Protein AF-T0FPK0-F1 (afdb_monomer_lite)

Foldseek 3Di:
DDPVVVCVVVPVDDPVVVVPPPDDDDPPDPPVVNVVVVVVVVVVVVVVVVVVVVVVVVVVVVLVLVQLQQQADQQQQDRVVARQCPSVSNRGPQDADQQLGDGTCPLQVDLVSSVVSSVVCVVVVSHGNNNVPADPPDDRVVSNVNNDPVND

Radius of gyration: 30.03 Å; chains: 1; bounding box: 67×63×56 Å

Sequence (152 aa):
MNELNYLKDKGYIDGHLISRLGFPSLIQNISLTHVNLVHEILEKRKFNCNLIRSQNSKSLFDAKNKMKTYSRCRICGFNAGYFPWGADGKSPDFTYCSCCGCEFGYQDSSLAGIRNWRKEWERSGYAWKEPDQRPENWDLEQQLASIANEFL

Structure (mmCIF, N/CA/C/O backbone):
data_AF-T0FPK0-F1
#
_entry.id   AF-T0FPK0-F1
#
loop_
_atom_site.group_PDB
_atom_site.id
_atom_site.type_symbol
_atom_site.label_atom_id
_atom_site.label_alt_id
_atom_site.label_comp_id
_atom_site.label_asym_id
_atom_site.label_entity_id
_atom_site.label_seq_id
_atom_site.pdbx_PDB_ins_code
_atom_site.Cartn_x
_atom_site.Cartn_y
_atom_site.Cartn_z
_atom_site.occupancy
_atom_site.B_iso_or_equiv
_atom_site.auth_seq_id
_atom_site.auth_comp_id
_atom_site.auth_asym_id
_atom_site.auth_atom_id
_atom_site.pdbx_PDB_model_num
ATOM 1 N N . MET A 1 1 ? 42.137 -49.378 -21.344 1.00 50.72 1 MET A N 1
ATOM 2 C CA . MET A 1 1 ? 40.732 -48.982 -21.582 1.00 50.72 1 MET A CA 1
ATOM 3 C C . MET A 1 1 ? 40.767 -47.861 -22.612 1.00 50.72 1 MET A C 1
ATOM 5 O O . MET A 1 1 ? 41.543 -46.939 -22.416 1.00 50.72 1 MET A O 1
ATOM 9 N N . ASN A 1 2 ? 40.080 -48.009 -23.749 1.00 60.19 2 ASN A N 1
ATOM 10 C CA . ASN A 1 2 ? 40.207 -47.080 -24.879 1.00 60.19 2 ASN A CA 1
ATOM 11 C C . ASN A 1 2 ? 39.623 -45.704 -24.503 1.00 60.19 2 ASN A C 1
ATOM 13 O O . ASN A 1 2 ? 38.542 -45.643 -23.923 1.00 60.19 2 ASN A O 1
ATOM 17 N N . GLU A 1 3 ? 40.329 -44.621 -24.810 1.00 54.28 3 GLU A N 1
ATOM 18 C CA . GLU A 1 3 ? 40.019 -43.246 -24.382 1.00 54.28 3 GLU A CA 1
ATOM 19 C C . GLU A 1 3 ? 38.632 -42.783 -24.868 1.00 54.28 3 GLU A C 1
ATOM 21 O O . GLU A 1 3 ? 37.891 -42.109 -24.154 1.00 54.28 3 GLU A O 1
ATOM 26 N N . LEU A 1 4 ? 38.205 -43.285 -26.031 1.00 55.56 4 LEU A N 1
ATOM 27 C CA . LEU A 1 4 ? 36.855 -43.096 -26.569 1.00 55.56 4 LEU A CA 1
ATOM 28 C C . LEU A 1 4 ? 35.758 -43.736 -25.704 1.00 55.56 4 LEU A C 1
ATOM 30 O O . LEU A 1 4 ? 34.667 -43.180 -25.593 1.00 55.56 4 LEU A O 1
ATOM 34 N N . ASN A 1 5 ? 36.040 -44.870 -25.056 1.00 58.34 5 ASN A N 1
ATOM 35 C CA . ASN A 1 5 ? 35.082 -45.511 -24.152 1.00 58.34 5 ASN A CA 1
ATOM 36 C C . ASN A 1 5 ? 34.940 -44.707 -22.854 1.00 58.34 5 ASN A C 1
ATOM 38 O O . ASN A 1 5 ? 33.827 -44.540 -22.370 1.00 58.34 5 ASN A O 1
ATOM 42 N N . TYR A 1 6 ? 36.033 -44.126 -22.345 1.00 62.56 6 TYR A N 1
ATOM 43 C CA . TYR A 1 6 ? 35.989 -43.246 -21.172 1.00 62.56 6 TYR A CA 1
ATOM 44 C C . TYR A 1 6 ? 35.154 -41.978 -21.430 1.00 62.56 6 TYR A C 1
ATOM 46 O O . TYR A 1 6 ? 34.332 -41.586 -20.601 1.00 62.56 6 TYR A O 1
ATOM 54 N N . LEU A 1 7 ? 35.311 -41.360 -22.604 1.00 53.03 7 LEU A N 1
ATOM 55 C CA . LEU A 1 7 ? 34.546 -40.168 -22.989 1.00 53.03 7 LEU A CA 1
ATOM 56 C C . LEU A 1 7 ? 33.063 -40.471 -23.258 1.00 53.03 7 LEU A C 1
ATOM 58 O O . LEU A 1 7 ? 32.205 -39.643 -22.933 1.00 53.03 7 LEU A O 1
ATOM 62 N N . LYS A 1 8 ? 32.758 -41.658 -23.800 1.00 63.09 8 LYS A N 1
ATOM 63 C CA . LYS A 1 8 ? 31.384 -42.148 -23.987 1.00 63.09 8 LYS A CA 1
ATOM 64 C C . LYS A 1 8 ? 30.691 -42.407 -22.647 1.00 63.09 8 LYS A C 1
ATOM 66 O O . LYS A 1 8 ? 29.590 -41.905 -22.440 1.00 63.09 8 LYS A O 1
ATOM 71 N N . ASP A 1 9 ? 31.349 -43.102 -21.719 1.00 65.56 9 ASP A N 1
ATOM 72 C CA . ASP A 1 9 ? 30.795 -43.407 -20.388 1.00 65.56 9 ASP A CA 1
ATOM 73 C C . ASP A 1 9 ? 30.535 -42.144 -19.557 1.00 65.56 9 ASP A C 1
ATOM 75 O O . ASP A 1 9 ? 29.646 -42.107 -18.708 1.00 65.56 9 ASP A O 1
ATOM 79 N N . LYS A 1 10 ? 31.289 -41.073 -19.820 1.00 66.62 10 LYS A N 1
ATOM 80 C CA . LYS A 1 10 ? 31.099 -39.763 -19.191 1.00 66.62 10 LYS A CA 1
ATOM 81 C C . LYS A 1 10 ? 30.127 -38.836 -19.944 1.00 66.62 10 LYS A C 1
ATOM 83 O O . LYS A 1 10 ? 29.904 -37.716 -19.487 1.00 66.62 10 LYS A O 1
ATOM 88 N N . GLY A 1 11 ? 29.542 -39.284 -21.061 1.00 57.03 11 GLY A N 1
ATOM 89 C CA . GLY A 1 11 ? 28.492 -38.569 -21.799 1.00 57.03 11 GLY A CA 1
ATOM 90 C C . GLY A 1 11 ? 28.967 -37.365 -22.620 1.00 57.03 11 GLY A C 1
ATOM 91 O O . GLY A 1 11 ? 28.157 -36.511 -22.970 1.00 57.03 11 GLY A O 1
ATOM 92 N N . TYR A 1 12 ? 30.267 -37.268 -22.916 1.00 51.94 12 TYR A N 1
ATOM 93 C CA . TYR A 1 12 ? 30.837 -36.140 -23.667 1.00 51.94 12 TYR A CA 1
ATOM 94 C C . TYR A 1 12 ? 30.701 -36.281 -25.189 1.00 51.94 12 TYR A C 1
ATOM 96 O O . TYR A 1 12 ? 30.810 -35.285 -25.903 1.00 51.94 12 TYR A O 1
ATOM 104 N N . ILE A 1 13 ? 30.452 -37.497 -25.683 1.00 50.66 13 ILE A N 1
ATOM 105 C CA . ILE A 1 13 ? 30.254 -37.811 -27.101 1.00 50.66 13 ILE A CA 1
ATOM 106 C C . ILE A 1 13 ? 29.071 -38.771 -27.276 1.00 50.66 13 ILE A C 1
ATOM 108 O O . ILE A 1 13 ? 28.942 -39.756 -26.551 1.00 50.66 13 ILE A O 1
ATOM 112 N N . ASP A 1 14 ? 28.215 -38.484 -28.255 1.00 55.81 14 ASP A N 1
ATOM 113 C CA . ASP A 1 14 ? 27.151 -39.381 -28.715 1.00 55.81 14 ASP A CA 1
ATOM 114 C C . ASP A 1 14 ? 27.771 -40.540 -29.522 1.00 55.81 14 ASP A C 1
ATOM 116 O O . ASP A 1 14 ? 28.690 -40.339 -30.323 1.00 55.81 14 ASP A O 1
ATOM 120 N N . GLY A 1 15 ? 27.256 -41.762 -29.343 1.00 53.47 15 GLY A N 1
ATOM 121 C CA . GLY A 1 15 ? 27.633 -42.931 -30.142 1.00 53.47 15 GLY A CA 1
ATOM 122 C C . GLY A 1 15 ? 27.488 -42.727 -31.658 1.00 53.47 15 GLY A C 1
ATOM 123 O O . GLY A 1 15 ? 28.207 -43.366 -32.426 1.00 53.47 15 GLY A O 1
ATOM 124 N N . HIS A 1 16 ? 26.636 -41.796 -32.091 1.00 51.56 16 HIS A N 1
ATOM 125 C CA . HIS A 1 16 ? 26.458 -41.404 -33.484 1.00 51.56 16 HIS A CA 1
ATOM 126 C C . HIS A 1 16 ? 27.620 -40.553 -34.039 1.00 51.56 16 HIS A C 1
ATOM 128 O O . HIS A 1 16 ? 27.876 -40.582 -35.246 1.00 51.56 16 HIS A O 1
ATOM 134 N N . LEU A 1 17 ? 28.356 -39.830 -33.183 1.00 46.53 17 LEU A N 1
ATOM 135 C CA . LEU A 1 17 ? 29.585 -39.124 -33.573 1.00 46.53 17 LEU A CA 1
ATOM 136 C C . LEU A 1 17 ? 30.742 -40.109 -33.787 1.00 46.53 17 LEU A C 1
ATOM 138 O O . LEU A 1 17 ? 31.534 -39.944 -34.712 1.00 46.53 17 LEU A O 1
ATOM 142 N N . ILE A 1 18 ? 30.804 -41.162 -32.965 1.00 50.91 18 ILE A N 1
ATOM 143 C CA . ILE A 1 18 ? 31.849 -42.196 -33.032 1.00 50.91 18 ILE A CA 1
ATOM 144 C C . ILE A 1 18 ? 31.757 -42.984 -34.348 1.00 50.91 18 ILE A C 1
ATOM 146 O O . ILE A 1 18 ? 32.782 -43.330 -34.925 1.00 50.91 18 ILE A O 1
ATOM 150 N N . SER A 1 19 ? 30.545 -43.224 -34.862 1.00 47.97 19 SER A N 1
ATOM 151 C CA . SER A 1 19 ? 30.331 -43.983 -36.104 1.00 47.97 19 SER A CA 1
ATOM 152 C C . SER A 1 19 ? 30.599 -43.194 -37.393 1.00 47.97 19 SER A C 1
ATOM 154 O O . SER A 1 19 ? 30.811 -43.804 -38.439 1.00 47.97 19 SER A O 1
ATOM 156 N N . ARG A 1 20 ? 30.602 -41.853 -37.342 1.00 47.94 20 ARG A N 1
ATOM 157 C CA . ARG A 1 20 ? 30.838 -40.977 -38.508 1.00 47.94 20 ARG A CA 1
ATOM 158 C C . ARG A 1 20 ? 32.291 -40.541 -38.686 1.00 47.94 20 ARG A C 1
ATOM 160 O O . ARG A 1 20 ? 32.660 -40.133 -39.784 1.00 47.94 20 ARG A O 1
ATOM 167 N N . LEU A 1 21 ? 33.121 -40.648 -37.651 1.00 45.91 21 LEU A N 1
ATOM 168 C CA . LEU A 1 21 ? 34.563 -40.410 -37.737 1.00 45.91 21 LEU A CA 1
ATOM 169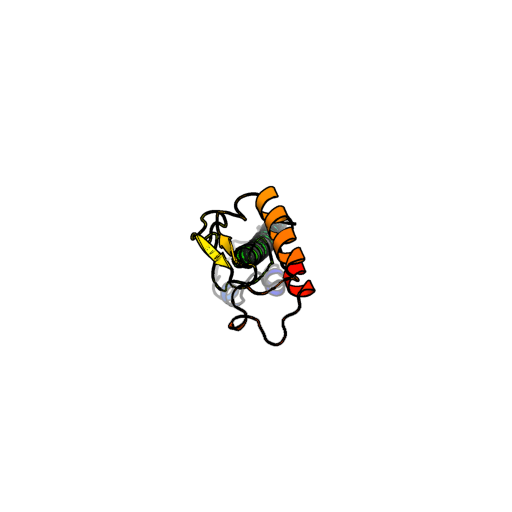 C C . LEU A 1 21 ? 35.271 -41.650 -38.302 1.00 45.91 21 LEU A C 1
ATOM 171 O O . LEU A 1 21 ? 36.086 -42.284 -37.639 1.00 45.91 21 LEU A O 1
ATOM 175 N N . GLY A 1 22 ? 34.950 -42.022 -39.539 1.00 52.56 22 GLY A N 1
ATOM 176 C CA . GLY A 1 22 ? 35.774 -42.967 -40.279 1.00 52.56 22 GLY A CA 1
ATOM 177 C C . GLY A 1 22 ? 37.031 -42.253 -40.749 1.00 52.56 22 GLY A C 1
ATOM 178 O O . GLY A 1 22 ? 36.972 -41.627 -41.797 1.00 52.56 22 GLY A O 1
ATOM 179 N N . PHE A 1 23 ? 38.146 -42.323 -40.012 1.00 44.03 23 PHE A N 1
ATOM 180 C CA . PHE A 1 23 ? 39.432 -41.888 -40.564 1.00 44.03 23 PHE A CA 1
ATOM 181 C C . PHE A 1 23 ? 40.632 -42.767 -40.171 1.00 44.03 23 PHE A C 1
ATOM 183 O O . PHE A 1 23 ? 40.706 -43.248 -39.037 1.00 44.03 23 PHE A O 1
ATOM 190 N N . PRO A 1 24 ? 41.578 -42.972 -41.112 1.00 43.97 24 PRO A N 1
ATOM 191 C CA . PRO A 1 24 ? 42.781 -43.774 -40.933 1.00 43.97 24 PRO A CA 1
ATOM 192 C C . PRO A 1 24 ? 43.760 -43.101 -39.966 1.00 43.97 24 PRO A C 1
ATOM 194 O O . PRO A 1 24 ? 43.978 -41.895 -40.031 1.00 43.97 24 PRO A O 1
ATOM 197 N N . SER A 1 25 ? 44.357 -43.916 -39.094 1.00 43.00 25 SER A N 1
ATOM 198 C CA . SER A 1 25 ? 45.715 -43.790 -38.542 1.00 43.00 25 SER A CA 1
ATOM 199 C C . SER A 1 25 ? 46.353 -42.389 -38.518 1.00 43.00 25 SER A C 1
ATOM 201 O O . SER A 1 25 ? 47.367 -42.197 -39.180 1.00 43.00 25 SER A O 1
ATOM 203 N N . LEU A 1 26 ? 45.818 -41.416 -37.766 1.00 44.06 26 LEU A N 1
ATOM 204 C CA . LEU A 1 26 ? 46.534 -40.153 -37.491 1.00 44.06 26 LEU A CA 1
ATOM 205 C C . LEU A 1 26 ? 46.049 -39.373 -36.249 1.00 44.06 26 LEU A C 1
ATOM 207 O O . LEU A 1 26 ? 46.241 -38.166 -36.158 1.00 44.06 26 LEU A O 1
ATOM 211 N N . ILE A 1 27 ? 45.480 -40.043 -35.241 1.00 44.75 27 ILE A N 1
ATOM 212 C CA . ILE A 1 27 ? 45.342 -39.460 -33.893 1.00 44.75 27 ILE A CA 1
ATOM 213 C C . ILE A 1 27 ? 45.889 -40.463 -32.880 1.00 44.75 27 ILE A C 1
ATOM 215 O O . ILE A 1 27 ? 45.151 -41.217 -32.259 1.00 44.75 27 ILE A O 1
ATOM 219 N N . GLN A 1 28 ? 47.212 -40.499 -32.746 1.00 46.38 28 GLN A N 1
ATOM 220 C CA . GLN A 1 28 ? 47.883 -41.226 -31.665 1.00 46.38 28 GLN A CA 1
ATOM 221 C C . GLN A 1 28 ? 48.713 -40.311 -30.760 1.00 46.38 28 GLN A C 1
ATOM 223 O O . GLN A 1 28 ? 49.560 -40.799 -30.032 1.00 46.38 28 GLN A O 1
ATOM 228 N N . ASN A 1 29 ? 48.474 -38.994 -30.775 1.00 47.72 29 ASN A N 1
ATOM 229 C CA . ASN A 1 29 ? 49.193 -38.054 -29.907 1.00 47.72 29 ASN A CA 1
ATOM 230 C C . ASN A 1 29 ? 48.338 -36.850 -29.482 1.00 47.72 29 ASN A C 1
ATOM 232 O O . ASN A 1 29 ? 48.775 -35.704 -29.556 1.00 47.72 29 ASN A O 1
ATOM 236 N N . ILE A 1 30 ? 47.124 -37.087 -28.987 1.00 48.16 30 ILE A N 1
ATOM 237 C CA . ILE A 1 30 ? 46.526 -36.131 -28.049 1.00 48.16 30 ILE A CA 1
ATOM 238 C C . ILE A 1 30 ? 47.009 -36.593 -26.676 1.00 48.16 30 ILE A C 1
ATOM 240 O O . ILE A 1 30 ? 46.449 -37.509 -26.093 1.00 48.16 30 ILE A O 1
ATOM 244 N N . SER A 1 31 ? 48.134 -36.039 -26.212 1.00 55.72 31 SER A N 1
ATOM 245 C CA . SER A 1 31 ? 48.658 -36.303 -24.862 1.00 55.72 31 SER A CA 1
ATOM 246 C C . SER A 1 31 ? 47.520 -36.199 -23.838 1.00 55.72 31 SER A C 1
ATOM 248 O O . SER A 1 31 ? 46.716 -35.274 -23.950 1.00 55.72 31 SER A O 1
ATOM 250 N N . LEU A 1 32 ? 47.475 -37.076 -22.824 1.00 54.25 32 LEU A N 1
ATOM 251 C CA . LEU A 1 32 ? 46.491 -37.041 -21.722 1.00 54.25 32 LEU A CA 1
ATOM 252 C C . LEU A 1 32 ? 46.287 -35.628 -21.130 1.00 54.25 32 LEU A C 1
ATOM 254 O O . LEU A 1 32 ? 45.217 -35.307 -20.614 1.00 54.25 32 LEU A O 1
ATOM 258 N N . THR A 1 33 ? 47.292 -34.753 -21.240 1.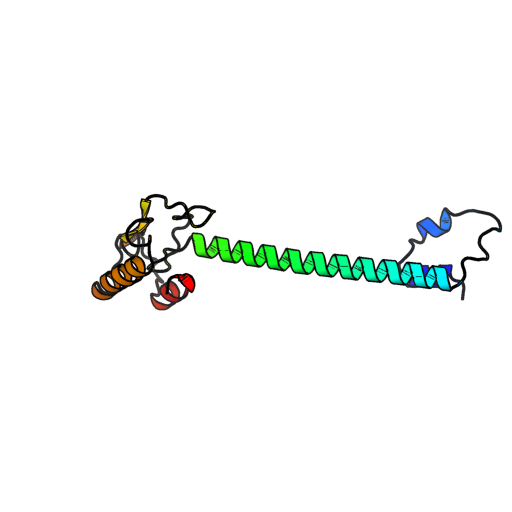00 55.16 33 THR A N 1
ATOM 259 C CA . THR A 1 33 ? 47.204 -33.329 -20.881 1.00 55.16 33 THR A CA 1
ATOM 260 C C . THR A 1 33 ? 46.137 -32.555 -21.663 1.00 55.16 33 THR A C 1
ATOM 262 O O . THR A 1 33 ? 45.443 -31.728 -21.079 1.00 55.16 33 THR A O 1
ATOM 265 N N . HIS A 1 34 ? 45.951 -32.831 -22.953 1.00 54.66 34 HIS A N 1
ATOM 266 C CA . HIS A 1 34 ? 44.936 -32.191 -23.791 1.00 54.66 34 HIS A CA 1
ATOM 267 C C . HIS A 1 34 ? 43.520 -32.667 -23.447 1.00 54.66 34 HIS A C 1
ATOM 269 O O . HIS A 1 34 ? 42.602 -31.851 -23.430 1.00 54.66 34 HIS A O 1
ATOM 275 N N . VAL A 1 35 ? 43.329 -33.950 -23.119 1.00 58.09 35 VAL A N 1
ATOM 276 C CA . VAL A 1 35 ? 42.018 -34.464 -22.679 1.00 58.09 35 VAL A CA 1
ATOM 277 C C . VAL A 1 35 ? 41.635 -33.890 -21.316 1.00 58.09 35 VAL A C 1
ATOM 279 O O . VAL A 1 35 ? 40.509 -33.420 -21.145 1.00 58.09 35 VAL A O 1
ATOM 282 N N . ASN A 1 36 ? 42.583 -33.815 -20.377 1.00 63.28 36 ASN A N 1
ATOM 283 C CA . ASN A 1 36 ? 42.364 -33.165 -19.083 1.00 63.28 36 ASN A CA 1
ATOM 284 C C . ASN A 1 36 ? 42.050 -31.668 -19.229 1.00 63.28 36 ASN A C 1
ATOM 286 O O . ASN A 1 36 ? 41.134 -31.177 -18.573 1.00 63.28 36 ASN A O 1
ATOM 290 N N . LEU A 1 37 ? 42.733 -30.961 -20.138 1.00 67.81 37 LEU A N 1
ATOM 291 C CA . LEU A 1 37 ? 42.460 -29.552 -20.431 1.00 67.81 37 LEU A CA 1
ATOM 292 C C . LEU A 1 37 ? 41.053 -29.350 -21.015 1.00 67.81 37 LEU A C 1
ATOM 294 O O . LEU A 1 37 ? 40.340 -28.436 -20.602 1.00 67.81 37 LEU A O 1
ATOM 298 N N . VAL A 1 38 ? 40.617 -30.212 -21.939 1.00 66.50 38 VAL A N 1
ATOM 299 C CA . VAL A 1 38 ? 39.255 -30.158 -22.499 1.00 66.50 38 VAL A CA 1
ATOM 300 C C . VAL A 1 38 ? 38.209 -30.417 -21.412 1.00 66.50 38 VAL A C 1
ATOM 302 O O . VAL A 1 38 ? 37.245 -29.659 -21.316 1.00 66.50 38 VAL A O 1
ATOM 305 N N . HIS A 1 39 ? 38.407 -31.419 -20.550 1.00 68.44 39 HIS A N 1
ATOM 306 C CA . HIS A 1 39 ? 37.521 -31.663 -19.408 1.00 68.44 39 HIS A CA 1
ATOM 307 C C . HIS A 1 39 ? 37.461 -30.470 -18.449 1.00 68.44 39 HIS A C 1
ATOM 309 O O . HIS A 1 39 ? 36.369 -30.056 -18.063 1.00 68.44 39 HIS A O 1
ATOM 315 N N . GLU A 1 40 ? 38.604 -29.880 -18.099 1.00 70.62 40 GLU A N 1
ATOM 316 C CA . GLU A 1 40 ? 38.667 -28.719 -17.211 1.00 70.62 40 GLU A CA 1
ATOM 317 C C . GLU A 1 40 ? 37.943 -27.505 -17.814 1.00 70.62 40 GLU A C 1
ATOM 319 O O . GLU A 1 40 ? 37.189 -26.821 -17.120 1.00 70.62 40 GLU A O 1
ATOM 324 N N . ILE A 1 41 ? 38.100 -27.262 -19.120 1.00 69.81 41 ILE A N 1
ATOM 325 C CA . ILE A 1 41 ? 37.377 -26.205 -19.841 1.00 69.81 41 ILE A CA 1
ATOM 326 C C . ILE A 1 41 ? 35.868 -26.474 -19.837 1.00 69.81 41 ILE A C 1
ATOM 328 O O . ILE A 1 41 ? 35.083 -25.547 -19.621 1.00 69.81 41 ILE A O 1
ATOM 332 N N . LEU A 1 42 ? 35.441 -27.720 -20.064 1.00 70.06 42 LEU A N 1
ATOM 333 C CA . LEU A 1 42 ? 34.024 -28.088 -20.062 1.00 70.06 42 LEU A CA 1
ATOM 334 C C . LEU A 1 42 ? 33.402 -27.958 -18.666 1.00 70.06 42 LEU A C 1
ATOM 336 O O . LEU A 1 42 ? 32.302 -27.417 -18.552 1.00 70.06 42 LEU A O 1
ATOM 340 N N . GLU A 1 43 ? 34.102 -28.362 -17.608 1.00 73.62 43 GLU A N 1
ATOM 341 C CA . GLU A 1 43 ? 33.640 -28.186 -16.225 1.00 73.62 43 GLU A CA 1
ATOM 342 C C . GLU A 1 43 ? 33.601 -26.705 -15.820 1.00 73.62 43 GLU A C 1
ATOM 344 O O . GLU A 1 43 ? 32.597 -26.240 -15.273 1.00 73.62 43 GLU A O 1
ATOM 349 N N . LYS A 1 44 ? 34.614 -25.913 -16.196 1.00 69.75 44 LYS A N 1
ATOM 350 C CA . LYS A 1 44 ? 34.603 -24.449 -16.013 1.00 69.75 44 LYS A CA 1
ATOM 351 C C . LYS A 1 44 ? 33.433 -23.789 -16.750 1.00 69.75 44 LYS A C 1
ATOM 353 O O . LYS A 1 44 ? 32.801 -22.881 -16.208 1.00 69.75 44 LYS A O 1
ATOM 358 N N . ARG A 1 45 ? 33.098 -24.255 -17.960 1.00 59.53 45 ARG A N 1
ATOM 359 C CA . ARG A 1 45 ? 31.928 -23.780 -18.723 1.00 59.53 45 ARG A CA 1
ATOM 360 C C . ARG A 1 45 ? 30.607 -24.163 -18.055 1.00 59.53 45 ARG A C 1
ATOM 362 O O . ARG A 1 45 ? 29.745 -23.297 -17.920 1.00 59.53 45 ARG A O 1
ATOM 369 N N . LYS A 1 46 ? 30.452 -25.406 -17.585 1.00 65.19 46 LYS A N 1
ATOM 370 C CA . LYS A 1 46 ? 29.259 -25.849 -16.837 1.00 65.19 46 LYS A CA 1
ATOM 371 C C . LYS A 1 46 ? 29.065 -25.039 -15.552 1.00 65.19 46 LYS A C 1
ATOM 373 O O . LYS A 1 46 ? 27.956 -24.575 -15.290 1.00 65.19 46 LYS A O 1
ATOM 378 N N . PHE A 1 47 ? 30.136 -24.817 -14.785 1.00 64.69 47 PHE A N 1
ATOM 379 C CA . PHE A 1 47 ? 30.103 -23.989 -13.576 1.00 64.69 47 PHE A CA 1
ATOM 380 C C . PHE A 1 47 ? 29.651 -22.555 -13.883 1.00 64.69 47 PHE A C 1
ATOM 382 O O . PHE A 1 47 ? 28.761 -22.034 -13.213 1.00 64.69 47 PHE A O 1
ATOM 389 N N . ASN A 1 48 ? 30.194 -21.948 -14.943 1.00 66.88 48 ASN A N 1
ATOM 390 C CA . ASN A 1 48 ? 29.808 -20.607 -15.379 1.00 66.88 48 ASN A CA 1
ATOM 391 C C . ASN A 1 48 ? 28.320 -20.542 -15.791 1.00 66.88 48 ASN A C 1
ATOM 393 O O . ASN A 1 48 ? 27.585 -19.681 -15.311 1.00 66.88 48 ASN A O 1
ATOM 397 N N . CYS A 1 49 ? 27.819 -21.512 -16.567 1.00 59.12 49 CYS A N 1
ATOM 398 C CA . CYS A 1 49 ? 26.393 -21.593 -16.908 1.00 59.12 49 CYS A CA 1
ATOM 399 C C . CYS A 1 49 ? 25.482 -21.741 -15.676 1.00 59.12 49 CYS A C 1
ATOM 401 O O . CYS A 1 49 ? 24.430 -21.102 -15.619 1.00 59.12 49 CYS A O 1
ATOM 403 N N . ASN A 1 50 ? 25.873 -22.541 -14.679 1.00 69.56 50 ASN A N 1
ATOM 404 C CA . ASN A 1 50 ? 25.116 -22.696 -13.431 1.00 69.56 50 ASN A CA 1
ATOM 405 C C . ASN A 1 50 ? 25.109 -21.409 -12.596 1.00 69.56 50 ASN A C 1
ATOM 407 O O . ASN A 1 50 ? 24.082 -21.056 -12.013 1.00 69.56 50 ASN A O 1
ATOM 411 N N . LEU A 1 51 ? 26.232 -20.689 -12.568 1.00 62.59 51 LEU A N 1
ATOM 412 C CA . LEU A 1 51 ? 26.346 -19.399 -11.896 1.00 62.59 51 LEU A CA 1
ATOM 413 C C . LEU A 1 51 ? 25.481 -18.328 -12.584 1.00 62.59 51 LEU A C 1
ATOM 415 O O . LEU A 1 51 ? 24.729 -17.633 -11.909 1.00 62.59 51 LEU A O 1
ATOM 419 N N . ILE A 1 52 ? 25.493 -18.253 -13.918 1.00 63.66 52 ILE A N 1
ATOM 420 C CA . ILE A 1 52 ? 24.613 -17.354 -14.686 1.00 63.66 52 ILE A CA 1
ATOM 421 C C . ILE A 1 52 ? 23.137 -17.719 -14.464 1.00 63.66 52 ILE A C 1
ATOM 423 O O . ILE A 1 52 ? 22.302 -16.846 -14.236 1.00 63.66 52 ILE A O 1
ATOM 427 N N . ARG A 1 53 ? 22.790 -19.014 -14.484 1.00 61.41 53 ARG A N 1
ATOM 428 C CA . ARG A 1 53 ? 21.412 -19.484 -14.269 1.00 61.41 53 ARG A CA 1
ATOM 429 C C . ARG A 1 53 ? 20.911 -19.171 -12.857 1.00 61.41 53 ARG A C 1
ATOM 431 O O . ARG A 1 53 ? 19.765 -18.746 -12.713 1.00 61.41 53 ARG A O 1
ATOM 438 N N . SER A 1 54 ? 21.750 -19.340 -11.834 1.00 65.19 54 SER A N 1
ATOM 439 C CA . SER A 1 54 ? 21.390 -18.996 -10.454 1.00 65.19 54 SER A CA 1
ATOM 440 C C . SER A 1 54 ? 21.237 -17.482 -10.272 1.00 65.19 54 SER A C 1
ATOM 442 O O . SER A 1 54 ? 20.223 -17.042 -9.727 1.00 65.19 54 SER A O 1
ATOM 444 N N . GLN A 1 55 ? 22.147 -16.676 -10.827 1.00 64.19 55 GLN A N 1
ATOM 445 C CA . GLN A 1 55 ? 22.051 -15.211 -10.816 1.00 64.19 55 GLN A CA 1
ATOM 446 C C . GLN A 1 55 ? 20.801 -14.696 -11.549 1.00 64.19 55 GLN A C 1
ATOM 448 O O . GLN A 1 55 ? 20.100 -13.836 -11.018 1.00 64.19 55 GLN A O 1
ATOM 453 N N . ASN A 1 56 ? 20.455 -15.271 -12.704 1.00 68.56 56 ASN A N 1
ATOM 454 C CA . ASN A 1 56 ? 19.234 -14.928 -13.443 1.00 68.56 56 ASN A CA 1
ATOM 455 C C . ASN A 1 56 ? 17.959 -15.329 -12.685 1.00 68.56 56 ASN A C 1
ATOM 457 O O . ASN A 1 56 ? 16.978 -14.592 -12.683 1.00 68.56 56 ASN A O 1
ATOM 461 N N . SER A 1 57 ? 17.957 -16.486 -12.015 1.00 68.62 57 SER A N 1
ATOM 462 C CA . SER A 1 57 ? 16.806 -16.910 -11.204 1.00 68.62 57 SER A CA 1
ATOM 463 C C . SER A 1 57 ? 16.576 -15.991 -10.000 1.00 68.62 57 SER A C 1
ATOM 465 O O . SER A 1 57 ? 15.432 -15.651 -9.695 1.00 68.62 57 SER A O 1
ATOM 467 N N . LYS A 1 58 ? 17.664 -15.524 -9.376 1.00 72.69 58 LYS A N 1
ATOM 468 C CA . LYS A 1 58 ? 17.629 -14.549 -8.288 1.00 72.69 58 LYS A CA 1
ATOM 469 C C . LYS A 1 58 ? 17.135 -13.186 -8.774 1.00 72.69 58 LYS A C 1
ATOM 471 O O . LYS A 1 58 ? 16.208 -12.649 -8.181 1.00 72.69 58 LYS A O 1
ATOM 476 N N . SER A 1 59 ? 17.665 -12.665 -9.884 1.00 76.00 59 SER A N 1
ATOM 477 C CA . SER A 1 59 ? 17.240 -11.357 -10.407 1.00 76.00 59 SER A CA 1
ATOM 478 C C . SER A 1 59 ? 15.761 -11.336 -10.809 1.00 76.00 59 SER A C 1
ATOM 480 O O . SER A 1 59 ? 15.068 -10.353 -10.557 1.00 76.00 59 SER A O 1
ATOM 482 N N . LEU A 1 60 ? 15.244 -12.438 -11.362 1.00 72.00 60 LEU A N 1
ATOM 483 C CA . LEU A 1 60 ? 13.821 -12.585 -11.674 1.00 72.00 60 LEU A CA 1
ATOM 484 C C . LEU A 1 60 ? 12.953 -12.644 -10.413 1.00 72.00 60 LEU A C 1
ATOM 486 O O . LEU A 1 60 ? 11.860 -12.079 -10.403 1.00 72.00 60 LEU A O 1
ATOM 490 N N . PHE A 1 61 ? 13.411 -13.323 -9.361 1.00 71.31 61 PHE A N 1
ATOM 491 C CA . PHE A 1 61 ? 12.716 -13.351 -8.074 1.00 71.31 61 PHE A CA 1
ATOM 492 C C . PHE A 1 61 ? 12.690 -11.962 -7.422 1.00 71.31 61 PHE A C 1
ATOM 494 O O . PHE A 1 61 ? 11.626 -11.502 -7.007 1.00 71.31 61 PHE A O 1
ATOM 501 N N . ASP A 1 62 ? 13.824 -11.259 -7.424 1.00 76.75 62 ASP A N 1
ATOM 502 C CA . ASP A 1 62 ? 13.953 -9.905 -6.883 1.00 76.75 62 ASP A CA 1
ATOM 503 C C . ASP A 1 62 ? 13.069 -8.913 -7.656 1.00 76.75 62 ASP A C 1
ATOM 505 O O . ASP A 1 62 ? 12.327 -8.140 -7.050 1.00 76.75 62 ASP A O 1
ATOM 509 N N . ALA A 1 63 ? 13.058 -8.981 -8.992 1.00 72.94 63 ALA A N 1
ATOM 510 C CA . ALA A 1 63 ? 12.195 -8.151 -9.833 1.00 72.94 63 ALA A CA 1
ATOM 511 C C . ALA A 1 63 ? 10.702 -8.435 -9.600 1.00 72.94 63 ALA A C 1
ATOM 513 O O . ALA A 1 63 ? 9.908 -7.501 -9.487 1.00 72.94 63 ALA A O 1
ATOM 514 N N . LYS A 1 64 ? 10.312 -9.710 -9.467 1.00 70.12 64 LYS A N 1
ATOM 515 C CA . LYS A 1 64 ? 8.924 -10.097 -9.160 1.00 70.12 64 LYS A CA 1
ATOM 516 C C . LYS A 1 64 ? 8.485 -9.612 -7.780 1.00 70.12 64 LYS A C 1
ATOM 518 O O . LYS A 1 64 ? 7.379 -9.090 -7.649 1.00 70.12 64 LYS A O 1
ATOM 523 N N . ASN A 1 65 ? 9.342 -9.740 -6.768 1.00 75.75 65 ASN A N 1
ATOM 524 C CA . ASN A 1 65 ? 9.054 -9.221 -5.431 1.00 75.75 65 ASN A CA 1
ATOM 525 C C . ASN A 1 65 ? 8.950 -7.697 -5.430 1.00 75.75 65 ASN A C 1
ATOM 527 O O . ASN A 1 65 ? 8.047 -7.155 -4.799 1.00 75.75 65 ASN A O 1
ATOM 531 N N . LYS A 1 66 ? 9.807 -7.013 -6.191 1.00 75.62 66 LYS A N 1
ATOM 532 C CA . LYS A 1 66 ? 9.761 -5.557 -6.342 1.00 75.62 66 LYS A CA 1
ATOM 533 C C . LYS A 1 66 ? 8.486 -5.081 -7.045 1.00 75.62 66 LYS A C 1
ATOM 535 O O . LYS A 1 66 ? 7.844 -4.145 -6.595 1.00 75.62 66 LYS A O 1
ATOM 540 N N . MET A 1 67 ? 8.053 -5.760 -8.105 1.00 73.25 67 MET A N 1
ATOM 541 C CA . MET A 1 67 ? 6.772 -5.445 -8.748 1.00 73.25 67 MET A CA 1
ATOM 542 C C . MET A 1 67 ? 5.580 -5.661 -7.807 1.00 73.25 67 MET A C 1
ATOM 544 O O . MET A 1 67 ? 4.626 -4.889 -7.833 1.00 73.25 67 MET A O 1
ATOM 548 N N . LYS A 1 68 ? 5.64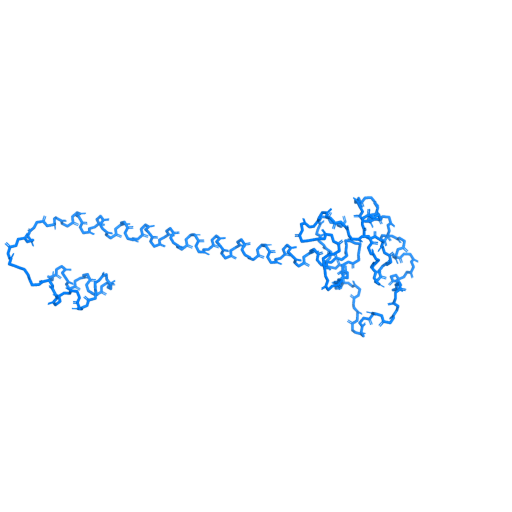1 -6.686 -6.948 1.00 74.94 68 LYS A N 1
ATOM 549 C CA . LYS A 1 68 ? 4.598 -6.957 -5.950 1.00 74.94 68 LYS A CA 1
ATOM 550 C C . LYS A 1 68 ? 4.488 -5.849 -4.895 1.00 74.94 68 LYS A C 1
ATOM 552 O O . LYS A 1 68 ? 3.392 -5.634 -4.385 1.00 74.94 68 LYS A O 1
ATOM 557 N N . THR A 1 69 ? 5.575 -5.151 -4.556 1.00 84.00 69 THR A N 1
ATOM 558 C CA . THR A 1 69 ? 5.505 -4.009 -3.627 1.00 84.00 69 THR A CA 1
ATOM 559 C C . THR A 1 69 ? 4.932 -2.760 -4.290 1.00 84.00 69 THR A C 1
ATOM 561 O O . THR A 1 69 ? 4.252 -1.986 -3.627 1.00 84.00 69 THR A O 1
ATOM 564 N N . TYR A 1 70 ? 5.121 -2.580 -5.600 1.00 92.00 70 TYR A N 1
ATOM 565 C CA . TYR A 1 70 ? 4.615 -1.407 -6.325 1.00 92.00 70 TYR A CA 1
ATOM 566 C C . TYR A 1 70 ? 3.100 -1.379 -6.503 1.00 92.00 70 TYR A C 1
ATOM 568 O O . TYR A 1 70 ? 2.550 -0.312 -6.762 1.00 92.00 70 TYR A O 1
ATOM 576 N N . SER A 1 71 ? 2.412 -2.511 -6.334 1.00 94.94 71 SER A N 1
ATOM 577 C CA . SER A 1 71 ? 0.946 -2.545 -6.348 1.00 94.94 71 SER A CA 1
ATOM 578 C C . SER A 1 71 ? 0.306 -2.257 -4.989 1.00 94.94 71 SER A C 1
ATOM 580 O O . SER A 1 71 ? -0.917 -2.281 -4.851 1.00 94.94 71 SER A O 1
ATOM 582 N N . ARG A 1 72 ? 1.124 -2.020 -3.957 1.00 96.62 72 ARG A N 1
ATOM 583 C CA . ARG A 1 72 ? 0.677 -1.828 -2.577 1.00 96.62 72 ARG A CA 1
ATOM 584 C C . ARG A 1 72 ? 0.654 -0.345 -2.233 1.00 96.62 72 ARG A C 1
ATOM 586 O O . ARG A 1 72 ? 1.593 0.391 -2.529 1.00 96.62 72 ARG A O 1
ATOM 593 N N . CYS A 1 73 ? -0.393 0.087 -1.540 1.00 97.88 73 CYS A N 1
ATOM 594 C CA . CYS A 1 73 ? -0.429 1.416 -0.947 1.00 97.88 73 CYS A CA 1
ATOM 595 C C . CYS A 1 73 ? 0.687 1.555 0.101 1.00 97.88 73 CYS A C 1
ATOM 597 O O . CYS A 1 73 ? 0.784 0.744 1.023 1.00 97.88 73 CYS A O 1
ATOM 599 N N . ARG A 1 74 ? 1.489 2.619 0.001 1.00 97.69 74 ARG A N 1
ATOM 600 C CA . ARG A 1 74 ? 2.624 2.885 0.903 1.00 97.69 74 ARG A CA 1
ATOM 601 C C . ARG A 1 74 ? 2.202 3.153 2.350 1.00 97.69 74 ARG A C 1
ATOM 603 O O . ARG A 1 74 ? 2.975 2.927 3.276 1.00 97.69 74 ARG A O 1
ATOM 610 N N . ILE A 1 75 ? 0.970 3.621 2.556 1.00 98.19 75 ILE A N 1
ATOM 611 C CA . ILE A 1 75 ? 0.435 3.922 3.888 1.00 98.19 75 ILE A CA 1
ATOM 612 C C . ILE A 1 75 ? -0.128 2.682 4.568 1.00 98.19 75 ILE A C 1
ATOM 614 O O . ILE A 1 75 ? 0.227 2.428 5.716 1.00 98.19 75 ILE A O 1
ATOM 618 N N . CYS A 1 76 ? -0.994 1.932 3.884 1.00 98.19 76 CYS A N 1
ATOM 619 C CA . CYS A 1 76 ? -1.800 0.888 4.520 1.00 98.19 76 CYS A CA 1
ATOM 620 C C . CYS A 1 76 ? -1.518 -0.534 4.034 1.00 98.19 76 CYS A C 1
ATOM 622 O O . CYS A 1 76 ? -2.071 -1.461 4.611 1.00 98.19 76 CYS A O 1
ATOM 624 N N . GLY A 1 77 ? -0.727 -0.728 2.973 1.00 97.44 77 GLY A N 1
ATOM 625 C CA . GLY A 1 77 ? -0.420 -2.052 2.419 1.00 97.44 77 GLY A CA 1
ATOM 626 C C . GLY A 1 77 ? -1.544 -2.688 1.591 1.00 97.44 77 GLY A C 1
ATOM 627 O O . GLY A 1 77 ? -1.389 -3.803 1.088 1.00 97.44 77 GLY A O 1
ATOM 628 N N . PHE A 1 78 ? -2.676 -2.006 1.392 1.00 97.56 78 PHE A N 1
ATOM 629 C CA . PHE A 1 78 ? -3.732 -2.506 0.512 1.00 97.56 78 PHE A CA 1
ATOM 630 C C . PHE A 1 78 ? -3.202 -2.708 -0.916 1.00 97.56 78 PHE A C 1
ATOM 632 O O . PHE A 1 78 ? -2.490 -1.852 -1.444 1.00 97.56 78 PHE A O 1
ATOM 639 N N . ASN A 1 79 ? -3.518 -3.851 -1.529 1.00 95.94 79 ASN A N 1
ATOM 640 C CA . ASN A 1 79 ? -3.149 -4.140 -2.912 1.00 95.94 79 ASN A CA 1
ATOM 641 C C . ASN A 1 79 ? -4.177 -3.512 -3.853 1.00 95.94 79 ASN A C 1
ATOM 643 O O . ASN A 1 79 ? -5.296 -4.007 -3.941 1.00 95.94 79 ASN A O 1
ATOM 647 N N . ALA A 1 80 ? -3.777 -2.476 -4.583 1.00 93.12 80 ALA A N 1
ATOM 648 C CA . ALA A 1 80 ? -4.661 -1.743 -5.481 1.00 93.12 80 ALA A CA 1
ATOM 649 C C . ALA A 1 80 ? -5.048 -2.547 -6.741 1.00 93.12 80 ALA A C 1
ATOM 651 O O . ALA A 1 80 ? -5.976 -2.178 -7.447 1.00 93.12 80 ALA A O 1
ATOM 652 N N . GLY A 1 81 ? -4.337 -3.641 -7.050 1.00 93.69 81 GLY A N 1
ATOM 653 C CA . GLY A 1 81 ? -4.560 -4.433 -8.270 1.00 93.69 81 GLY A CA 1
ATOM 654 C C . GLY A 1 81 ? -3.928 -3.835 -9.537 1.00 93.69 81 GLY A C 1
ATOM 655 O O . GLY A 1 81 ? -3.920 -4.482 -10.580 1.00 93.69 81 GLY A O 1
ATOM 656 N N . TYR A 1 82 ? -3.338 -2.646 -9.431 1.00 93.88 82 TYR A N 1
ATOM 657 C CA . TYR A 1 82 ? -2.525 -1.960 -10.441 1.00 93.88 82 TYR A CA 1
ATOM 658 C C . TYR A 1 82 ? -1.275 -1.364 -9.768 1.00 93.88 82 TYR A C 1
ATOM 660 O O . TYR A 1 82 ? -1.012 -1.683 -8.613 1.00 93.88 82 TYR A O 1
ATOM 668 N N . PHE A 1 83 ? -0.487 -0.535 -10.463 1.00 95.88 83 PHE A N 1
ATOM 669 C CA . PHE A 1 83 ? 0.704 0.128 -9.909 1.00 95.88 83 PHE A CA 1
ATOM 670 C C . PHE A 1 83 ? 0.453 1.633 -9.700 1.00 95.88 83 PHE A C 1
ATOM 672 O O . PHE A 1 83 ? 0.673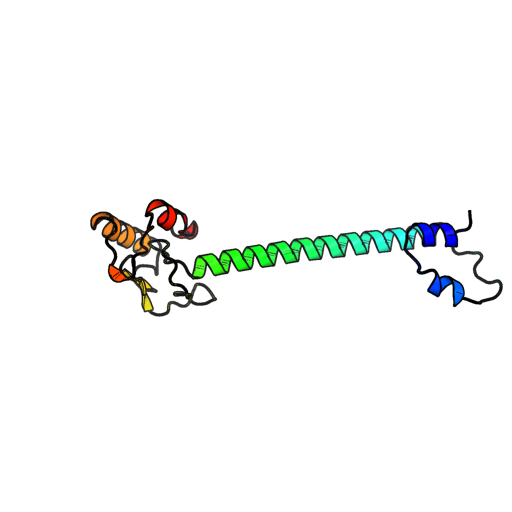 2.397 -10.641 1.00 95.88 83 PHE A O 1
ATOM 679 N N . PRO A 1 84 ? 0.039 2.092 -8.501 1.00 96.62 84 PRO A N 1
ATOM 680 C CA . PRO A 1 84 ? -0.312 3.500 -8.290 1.00 96.62 84 PRO A CA 1
ATOM 681 C C . PRO A 1 84 ? 0.868 4.466 -8.397 1.00 96.62 84 PRO A C 1
ATOM 683 O O . PRO A 1 84 ? 0.682 5.661 -8.577 1.00 96.62 84 PRO A O 1
ATOM 686 N N . TRP A 1 85 ? 2.092 3.941 -8.294 1.00 96.56 85 TRP A N 1
ATOM 687 C CA . TRP A 1 85 ? 3.345 4.667 -8.506 1.00 96.56 85 TRP A CA 1
ATOM 688 C C . TRP A 1 85 ? 4.062 4.241 -9.791 1.00 96.56 85 TRP A C 1
ATOM 690 O O . TRP A 1 85 ? 5.281 4.370 -9.887 1.00 96.56 85 TRP A O 1
ATOM 700 N N . GLY A 1 86 ? 3.320 3.697 -10.758 1.00 94.19 86 GLY A N 1
ATOM 701 C CA . GLY A 1 86 ? 3.860 3.212 -12.020 1.00 94.19 86 GLY A CA 1
ATOM 702 C C . GLY A 1 86 ? 4.724 1.956 -11.872 1.00 94.19 86 GLY A C 1
ATOM 703 O O . GLY A 1 86 ? 5.079 1.514 -10.778 1.00 94.19 86 GLY A O 1
ATOM 704 N N . ALA A 1 87 ? 5.098 1.362 -13.007 1.00 90.88 87 ALA A N 1
ATOM 705 C CA . ALA A 1 87 ? 5.996 0.202 -13.026 1.00 90.88 87 ALA A CA 1
ATOM 706 C C . ALA A 1 87 ? 7.424 0.543 -12.543 1.00 90.88 87 ALA A C 1
ATOM 708 O O . ALA A 1 87 ? 8.199 -0.353 -12.204 1.00 90.88 87 ALA A O 1
ATOM 709 N N . ASP A 1 88 ? 7.772 1.831 -12.509 1.00 90.56 88 ASP A N 1
ATOM 710 C CA . ASP A 1 88 ? 9.040 2.353 -12.000 1.00 90.56 88 ASP A CA 1
ATOM 711 C C . ASP A 1 88 ? 9.033 2.589 -10.477 1.00 90.56 88 ASP A C 1
ATOM 713 O O . ASP A 1 88 ? 10.101 2.793 -9.888 1.00 90.56 88 ASP A O 1
ATOM 717 N N . GLY A 1 89 ? 7.855 2.549 -9.843 1.00 92.19 89 GLY A N 1
ATOM 718 C CA . GLY A 1 89 ? 7.652 2.859 -8.431 1.00 92.19 89 GLY A CA 1
ATOM 719 C C . GLY A 1 89 ? 7.884 4.332 -8.078 1.00 92.19 89 GLY A C 1
ATOM 720 O O . GLY A 1 89 ? 8.090 4.636 -6.900 1.00 92.19 89 GLY A O 1
ATOM 721 N N . LYS A 1 90 ? 7.901 5.241 -9.062 1.00 94.00 90 LYS A N 1
ATOM 722 C CA . LYS A 1 90 ? 8.252 6.664 -8.897 1.00 94.00 90 LYS A CA 1
ATOM 723 C C . LYS A 1 90 ? 7.253 7.634 -9.518 1.00 94.00 90 LYS A C 1
ATOM 725 O O . LYS A 1 90 ? 7.277 8.800 -9.136 1.00 94.00 90 LYS A O 1
ATOM 730 N N . SER A 1 91 ? 6.395 7.167 -10.417 1.00 96.19 91 SER A N 1
ATOM 731 C CA . SER A 1 91 ? 5.460 8.007 -11.163 1.00 96.19 91 SER A CA 1
ATOM 732 C C . SER A 1 91 ? 4.036 7.819 -10.616 1.00 96.19 91 SER A C 1
ATOM 734 O O . SER A 1 91 ? 3.378 6.860 -11.019 1.00 96.19 91 SER A O 1
ATOM 736 N N . PRO A 1 92 ? 3.566 8.655 -9.663 1.00 97.56 92 PRO A N 1
ATOM 737 C CA . PRO A 1 92 ? 2.231 8.515 -9.089 1.00 97.56 92 PRO A CA 1
ATOM 738 C C . PRO A 1 92 ? 1.155 8.796 -10.138 1.00 97.56 92 PRO A C 1
ATOM 740 O O . PRO A 1 92 ? 1.342 9.640 -11.014 1.00 97.56 92 PRO A O 1
ATOM 743 N N . ASP A 1 93 ? 0.019 8.116 -10.028 1.00 97.25 93 ASP A N 1
ATOM 744 C CA . ASP A 1 93 ? -1.137 8.338 -10.902 1.00 97.25 93 ASP A CA 1
ATOM 745 C C . ASP A 1 93 ? -2.173 9.319 -10.334 1.00 97.25 93 ASP A C 1
ATOM 747 O O . ASP A 1 93 ? -3.152 9.631 -11.010 1.00 97.25 93 ASP A O 1
ATOM 751 N N . PHE A 1 94 ? -1.947 9.817 -9.113 1.00 97.88 94 PHE A N 1
ATOM 752 C CA . PHE A 1 94 ? -2.818 10.761 -8.402 1.00 97.88 94 PHE A CA 1
ATOM 753 C C . PHE A 1 94 ? -4.237 10.241 -8.128 1.00 97.88 94 PHE A C 1
ATOM 755 O O . PHE A 1 94 ? -5.150 11.016 -7.852 1.00 97.88 94 PHE A O 1
ATOM 762 N N . THR A 1 95 ? -4.435 8.921 -8.173 1.00 97.69 95 THR A N 1
ATOM 763 C CA . THR A 1 95 ? -5.689 8.287 -7.749 1.00 97.69 95 THR A CA 1
ATOM 764 C C . THR A 1 95 ? -5.741 8.114 -6.228 1.00 97.69 95 THR A C 1
ATOM 766 O O . THR A 1 95 ? -4.776 8.397 -5.512 1.00 97.69 95 THR A O 1
ATOM 769 N N . TYR A 1 96 ? -6.881 7.644 -5.715 1.00 98.19 96 TYR A N 1
ATOM 770 C CA . TYR A 1 96 ? -7.095 7.433 -4.286 1.00 98.19 96 TYR A CA 1
ATOM 771 C C . TYR A 1 96 ? -7.028 5.954 -3.906 1.00 98.19 96 TYR A C 1
ATOM 773 O O . TYR A 1 96 ? -7.548 5.081 -4.597 1.00 98.19 96 TYR A O 1
ATOM 781 N N . CYS A 1 97 ? -6.447 5.665 -2.746 1.00 98.50 97 CYS A N 1
ATOM 782 C CA . CYS A 1 97 ? -6.521 4.343 -2.137 1.00 98.50 97 CYS A CA 1
ATOM 783 C C . CYS A 1 97 ? -7.918 4.109 -1.536 1.00 98.50 97 CYS A C 1
ATOM 785 O O . CYS A 1 97 ? -8.283 4.773 -0.566 1.00 98.50 97 CYS A O 1
ATOM 787 N N . SER A 1 98 ? -8.661 3.115 -2.032 1.00 98.12 98 SER A N 1
ATOM 788 C CA . SER A 1 98 ? -9.999 2.750 -1.522 1.00 98.12 98 SER A CA 1
ATOM 789 C C . SER A 1 98 ? -10.010 2.322 -0.045 1.00 98.12 98 SER A C 1
ATOM 791 O O . SER A 1 98 ? -11.018 2.464 0.645 1.00 98.12 98 SER A O 1
ATOM 793 N N . CYS A 1 99 ? -8.870 1.859 0.481 1.00 98.56 99 CYS A N 1
ATOM 794 C CA . CYS A 1 99 ? -8.712 1.523 1.893 1.00 98.56 99 CYS A CA 1
ATOM 795 C C . CYS A 1 99 ? -8.464 2.772 2.761 1.00 98.56 99 CYS A C 1
ATOM 797 O O . CYS A 1 99 ? -9.361 3.216 3.465 1.00 98.56 99 CYS A O 1
ATOM 799 N N . CYS A 1 100 ? -7.271 3.374 2.718 1.00 98.50 100 CYS A N 1
ATOM 800 C CA . CYS A 1 100 ? -6.902 4.467 3.640 1.00 98.50 100 CYS A CA 1
ATOM 801 C C . CYS A 1 100 ? -7.217 5.888 3.138 1.00 98.50 100 CYS A C 1
ATOM 803 O O . CYS A 1 100 ? -6.924 6.867 3.826 1.00 98.50 100 CYS A O 1
ATOM 805 N N . GLY A 1 101 ? -7.742 6.030 1.918 1.00 98.25 101 GLY A N 1
ATOM 806 C CA . GLY A 1 101 ? -8.111 7.320 1.330 1.00 98.25 101 GLY A CA 1
ATOM 807 C C . GLY A 1 101 ? -6.948 8.242 0.951 1.00 98.25 101 GLY A C 1
ATOM 808 O O . GLY A 1 101 ? -7.194 9.403 0.643 1.00 98.25 101 GLY A O 1
ATOM 809 N N . CYS A 1 102 ? -5.698 7.771 0.989 1.00 98.25 102 CYS A N 1
ATOM 810 C CA . CYS A 1 102 ? -4.54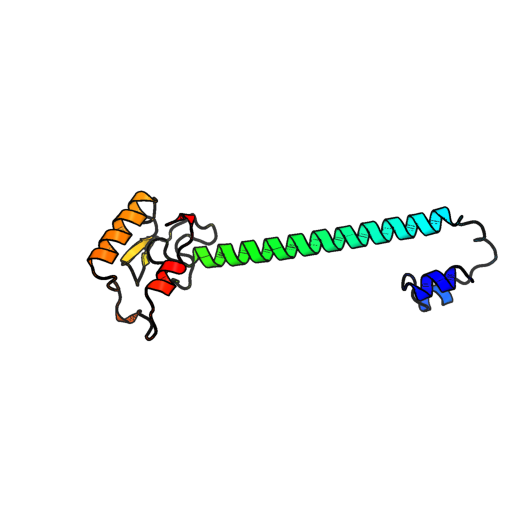8 8.534 0.496 1.00 98.25 102 CYS A CA 1
ATOM 811 C C . CYS A 1 102 ? -4.683 8.829 -0.998 1.00 98.25 102 CYS A C 1
ATOM 813 O O . CYS A 1 102 ? -5.044 7.928 -1.752 1.00 98.25 102 CYS A O 1
ATOM 815 N N . GLU A 1 103 ? -4.296 10.030 -1.415 1.00 98.50 103 GLU A N 1
ATOM 816 C CA . GLU A 1 103 ? -4.029 10.376 -2.809 1.00 98.50 103 GLU A CA 1
ATOM 817 C C . GLU A 1 103 ? -2.569 10.048 -3.138 1.00 98.50 103 GLU A C 1
ATOM 819 O O . GLU A 1 103 ? -1.643 10.555 -2.489 1.00 98.50 103 GLU A O 1
ATOM 824 N N . PHE A 1 104 ? -2.346 9.156 -4.102 1.00 98.38 104 PHE A N 1
ATOM 825 C CA . PHE A 1 104 ? -0.996 8.729 -4.462 1.00 98.38 104 PHE A CA 1
ATOM 826 C C . PHE A 1 104 ? -0.200 9.900 -5.045 1.00 98.38 104 PHE A C 1
ATOM 828 O O . PHE A 1 104 ? -0.648 10.581 -5.959 1.00 98.38 104 PHE A O 1
ATOM 835 N N . GLY A 1 105 ? 0.999 10.149 -4.529 1.00 97.94 105 GLY A N 1
ATOM 836 C CA . GLY A 1 105 ? 1.816 11.296 -4.925 1.00 97.94 105 GLY A CA 1
ATOM 837 C C . GLY A 1 105 ? 1.601 12.552 -4.085 1.00 97.94 105 GLY A C 1
ATOM 838 O O . GLY A 1 105 ? 2.369 13.498 -4.255 1.00 97.94 105 GLY A O 1
ATOM 839 N N . TYR A 1 106 ? 0.643 12.561 -3.150 1.00 98.19 106 TYR A N 1
ATOM 840 C CA . TYR A 1 106 ? 0.453 13.676 -2.219 1.00 98.19 106 TYR A CA 1
ATOM 841 C C . TYR A 1 106 ? 0.831 13.281 -0.792 1.00 98.19 106 TYR A C 1
ATOM 843 O O . TYR A 1 106 ? 1.954 13.561 -0.357 1.00 98.19 106 TYR A O 1
ATOM 851 N N . GLN A 1 107 ? -0.042 12.581 -0.064 1.00 98.19 107 GLN A N 1
ATOM 852 C CA . GLN A 1 107 ? 0.243 12.222 1.330 1.00 98.19 107 GLN A CA 1
ATOM 853 C C . GLN A 1 107 ? 1.323 11.146 1.446 1.00 98.19 107 GLN A C 1
ATOM 855 O O . GLN A 1 107 ? 2.038 11.114 2.443 1.00 98.19 107 GLN A O 1
ATOM 860 N N . ASP A 1 108 ? 1.517 10.321 0.416 1.00 98.06 108 ASP A N 1
ATOM 861 C CA . ASP A 1 108 ? 2.562 9.296 0.372 1.00 98.06 108 ASP A CA 1
ATOM 862 C C . ASP A 1 108 ? 3.802 9.676 -0.468 1.00 98.06 108 ASP A C 1
ATOM 864 O O . ASP A 1 108 ? 4.622 8.818 -0.820 1.00 98.06 108 ASP A O 1
ATOM 868 N N . SER A 1 109 ? 3.967 10.971 -0.763 1.00 97.56 109 SER A N 1
ATOM 869 C CA . SER A 1 109 ? 5.135 11.519 -1.474 1.00 97.56 109 SER A CA 1
ATOM 870 C C . SER A 1 109 ? 6.409 11.583 -0.625 1.00 97.56 109 SER A C 1
ATOM 872 O O . SER A 1 109 ? 7.514 11.669 -1.160 1.00 97.56 109 SER A O 1
ATOM 874 N N . SER A 1 110 ? 6.276 11.531 0.703 1.00 97.94 110 SER A N 1
ATOM 875 C CA . SER A 1 110 ? 7.389 11.580 1.653 1.00 97.94 110 SER A CA 1
ATOM 876 C C . SER A 1 110 ? 7.143 10.660 2.847 1.00 97.94 110 SER A C 1
ATOM 878 O O . SER A 1 110 ? 6.000 10.417 3.227 1.00 97.94 110 SER A O 1
ATOM 880 N N . LEU A 1 111 ? 8.212 10.196 3.503 1.00 98.12 111 LEU A N 1
ATOM 881 C CA . LEU A 1 111 ? 8.094 9.353 4.703 1.00 98.12 111 LEU A CA 1
ATOM 882 C C . LEU A 1 111 ? 7.349 10.054 5.848 1.00 98.12 111 LEU A C 1
ATOM 884 O O . LEU A 1 111 ? 6.607 9.413 6.589 1.00 98.12 111 LEU A O 1
ATOM 888 N N . ALA A 1 112 ? 7.526 11.370 5.993 1.00 98.31 112 ALA A N 1
ATOM 889 C CA . ALA A 1 112 ? 6.796 12.153 6.986 1.00 98.31 112 ALA A CA 1
ATOM 890 C C . ALA A 1 112 ? 5.292 12.186 6.675 1.00 98.31 112 ALA A C 1
ATOM 892 O O . ALA A 1 112 ? 4.482 11.952 7.569 1.00 98.31 112 ALA A O 1
ATOM 893 N N . GLY A 1 113 ? 4.924 12.405 5.407 1.00 98.44 113 GLY A N 1
ATOM 894 C CA . GLY A 1 113 ? 3.534 12.351 4.953 1.00 98.44 113 GLY A CA 1
ATOM 895 C C . GLY A 1 113 ? 2.902 10.979 5.186 1.00 98.44 113 GLY A C 1
ATOM 896 O O . GLY A 1 113 ? 1.839 10.899 5.800 1.00 98.44 113 GLY A O 1
ATOM 897 N N . ILE A 1 114 ? 3.610 9.904 4.813 1.00 98.50 114 ILE A N 1
ATOM 898 C CA . ILE A 1 114 ? 3.169 8.517 5.023 1.00 98.50 114 ILE A CA 1
ATOM 899 C C . ILE A 1 114 ? 2.851 8.278 6.500 1.00 98.50 114 ILE A C 1
ATOM 901 O O . ILE A 1 114 ? 1.767 7.802 6.836 1.00 98.50 114 ILE A O 1
ATOM 905 N N . ARG A 1 115 ? 3.778 8.638 7.396 1.00 98.19 115 ARG A N 1
ATOM 906 C CA . ARG A 1 115 ? 3.614 8.449 8.844 1.00 98.19 115 ARG A CA 1
ATOM 907 C C . ARG A 1 115 ? 2.466 9.277 9.408 1.00 98.19 115 ARG A C 1
ATOM 909 O O . ARG A 1 115 ? 1.707 8.769 10.228 1.00 98.19 115 ARG A O 1
ATOM 916 N N . ASN A 1 116 ? 2.329 10.527 8.974 1.00 98.44 116 ASN A N 1
ATOM 917 C CA . ASN A 1 116 ? 1.255 11.404 9.432 1.00 98.44 116 ASN A CA 1
ATOM 918 C C . ASN A 1 116 ? -0.115 10.883 8.984 1.00 98.44 116 ASN A C 1
ATOM 920 O O . ASN A 1 116 ? -1.019 10.768 9.806 1.00 98.44 116 ASN A O 1
ATOM 924 N N . TRP A 1 117 ? -0.260 10.488 7.719 1.00 98.62 117 TRP A N 1
ATOM 925 C CA . TRP A 1 117 ? -1.530 9.961 7.221 1.00 98.62 117 TRP A CA 1
ATOM 926 C C . TRP A 1 117 ? -1.879 8.604 7.830 1.00 98.62 117 TRP A C 1
ATOM 928 O O . TRP A 1 117 ? -3.039 8.358 8.151 1.00 98.62 117 TRP A O 1
ATOM 938 N N . ARG A 1 118 ? -0.881 7.735 8.057 1.00 98.12 118 ARG A N 1
ATOM 939 C CA . ARG A 1 118 ? -1.089 6.461 8.760 1.00 98.12 118 ARG A CA 1
ATOM 940 C C . ARG A 1 118 ? -1.637 6.682 10.170 1.00 98.12 118 ARG A C 1
ATOM 942 O O . ARG A 1 118 ? -2.573 5.988 10.543 1.00 98.12 118 ARG A O 1
ATOM 949 N N . LYS A 1 119 ? -1.120 7.669 10.912 1.00 98.31 119 LYS A N 1
ATOM 950 C CA . LYS A 1 119 ? -1.645 8.039 12.238 1.00 98.31 119 LYS A CA 1
ATOM 951 C C . LYS A 1 119 ? -3.080 8.556 12.181 1.00 98.31 119 LYS A C 1
ATOM 953 O O . LYS A 1 119 ? -3.876 8.220 13.049 1.00 98.31 119 LYS A O 1
ATOM 958 N N . GLU A 1 120 ? -3.433 9.354 11.174 1.00 98.19 120 GLU A N 1
ATOM 959 C CA . GLU A 1 120 ? -4.821 9.810 11.013 1.00 98.19 120 GLU A CA 1
ATOM 960 C C . GLU A 1 120 ? -5.772 8.656 10.676 1.00 98.19 120 GLU A C 1
ATOM 962 O O . GLU A 1 120 ? -6.881 8.592 11.207 1.00 98.19 120 GLU A O 1
ATOM 967 N N . TRP A 1 121 ? -5.328 7.713 9.844 1.00 98.38 121 TRP A N 1
ATOM 968 C CA . TRP A 1 121 ? -6.084 6.500 9.542 1.00 98.38 121 TRP A CA 1
ATOM 969 C C . TRP A 1 121 ? -6.213 5.574 10.763 1.00 98.38 121 TRP A C 1
ATOM 971 O O . TRP A 1 121 ? -7.287 5.048 11.032 1.00 98.38 121 TRP A O 1
ATOM 981 N N . GLU A 1 122 ? -5.160 5.432 11.566 1.00 98.25 122 GLU A N 1
ATOM 982 C CA . GLU A 1 122 ? -5.212 4.734 12.856 1.00 98.25 122 GLU A CA 1
ATOM 983 C C . GLU A 1 122 ? -6.203 5.411 13.817 1.00 98.25 122 GLU A C 1
ATOM 985 O O . GLU A 1 122 ? -7.047 4.744 14.415 1.00 98.25 122 GLU A O 1
ATOM 990 N N . ARG A 1 123 ? -6.180 6.747 13.908 1.00 98.38 123 ARG A N 1
ATOM 991 C CA . ARG A 1 123 ? -7.094 7.532 14.754 1.00 98.38 123 ARG A CA 1
ATOM 992 C C . ARG A 1 123 ? -8.559 7.403 14.330 1.00 98.38 123 ARG A C 1
ATOM 994 O O . ARG A 1 123 ? -9.444 7.574 15.167 1.00 98.38 123 ARG A O 1
ATOM 1001 N N . SER A 1 124 ? -8.829 7.093 13.061 1.00 96.94 124 SER A N 1
ATOM 1002 C CA . SER A 1 124 ? -10.179 6.784 12.576 1.00 96.94 124 SER A CA 1
ATOM 1003 C C . SER A 1 124 ? -10.599 5.327 12.808 1.00 96.94 124 SER A C 1
ATOM 1005 O O . SER A 1 124 ? -11.701 4.945 12.418 1.00 96.94 124 SER A O 1
ATOM 1007 N N . GLY A 1 125 ? -9.751 4.512 13.446 1.00 97.94 125 GLY A N 1
ATOM 1008 C CA . GLY A 1 125 ? -9.995 3.087 13.661 1.00 97.94 125 GLY A CA 1
ATOM 1009 C C . GLY A 1 125 ? -9.754 2.251 12.407 1.00 97.94 125 GLY A C 1
ATOM 1010 O O . GLY A 1 125 ? -10.433 1.246 12.209 1.00 97.94 125 GLY A O 1
ATOM 1011 N N . TYR A 1 126 ? -8.826 2.677 11.544 1.00 98.00 126 TYR A N 1
ATOM 1012 C CA . TYR A 1 126 ? -8.520 2.023 10.269 1.00 98.00 126 TYR A CA 1
ATOM 1013 C C . TYR A 1 126 ? -9.736 1.936 9.335 1.00 98.00 126 TYR A C 1
ATOM 1015 O O . TYR A 1 126 ? -9.894 0.982 8.568 1.00 98.00 126 TYR A O 1
ATOM 1023 N N . ALA A 1 127 ? -10.611 2.944 9.395 1.00 97.44 127 ALA A N 1
ATOM 1024 C CA . ALA A 1 127 ? -11.829 2.987 8.600 1.00 97.44 127 ALA A CA 1
ATOM 1025 C C . ALA A 1 127 ? -11.510 2.972 7.098 1.00 97.44 127 ALA A C 1
ATOM 1027 O O . ALA A 1 127 ? -10.630 3.696 6.627 1.00 97.44 127 ALA A O 1
ATOM 1028 N N . TRP A 1 128 ? -12.242 2.152 6.348 1.00 98.38 128 TRP A N 1
ATOM 1029 C CA . TRP A 1 128 ? -12.132 2.111 4.894 1.00 98.38 128 TRP A CA 1
ATOM 1030 C C . TRP A 1 128 ? -12.770 3.350 4.273 1.00 98.38 128 TRP A C 1
ATOM 1032 O O . TRP A 1 128 ? -13.879 3.735 4.649 1.00 98.38 128 TRP A O 1
ATOM 1042 N N . LYS A 1 129 ? -12.080 3.961 3.306 1.00 98.00 129 LYS A N 1
ATOM 1043 C CA . LYS A 1 129 ? -12.604 5.100 2.549 1.00 98.00 129 LYS A CA 1
ATOM 1044 C C . LYS A 1 129 ? -13.784 4.688 1.668 1.00 98.00 129 LYS A C 1
ATOM 1046 O O . LYS A 1 129 ? -14.754 5.439 1.593 1.00 98.00 129 LYS A O 1
ATOM 1051 N N . GLU A 1 130 ? -13.704 3.502 1.073 1.00 97.50 130 GLU A N 1
ATOM 1052 C CA . GLU A 1 130 ? -14.775 2.846 0.316 1.00 97.50 130 GLU A CA 1
ATOM 1053 C C . GLU A 1 130 ? -15.128 1.517 1.004 1.00 97.50 130 GLU A C 1
ATOM 1055 O O . GLU A 1 130 ? -14.478 0.494 0.765 1.00 97.50 130 GLU A O 1
ATOM 1060 N N . PRO A 1 131 ? -16.095 1.515 1.944 1.00 96.69 131 PRO A N 1
ATOM 1061 C CA . PRO A 1 131 ? -16.403 0.341 2.764 1.00 96.69 131 PRO A CA 1
ATOM 1062 C C . PRO A 1 131 ? -16.859 -0.889 1.972 1.00 96.69 131 PRO A C 1
ATOM 1064 O O . PRO A 1 131 ? -16.658 -2.013 2.429 1.00 96.69 131 PRO A O 1
ATOM 1067 N N . ASP A 1 132 ? -17.460 -0.682 0.804 1.00 96.94 132 ASP A N 1
ATOM 1068 C CA . ASP A 1 132 ? -17.907 -1.710 -0.141 1.00 96.94 132 ASP A CA 1
ATOM 1069 C C . ASP A 1 132 ? -16.745 -2.431 -0.841 1.00 96.94 132 ASP A C 1
ATOM 1071 O O . ASP A 1 132 ? -16.901 -3.574 -1.266 1.00 96.94 132 ASP A O 1
ATOM 1075 N N . GLN A 1 133 ? -15.564 -1.809 -0.898 1.00 95.69 133 GLN A N 1
ATOM 1076 C CA . GLN A 1 133 ? -14.347 -2.418 -1.442 1.00 95.69 133 GLN A CA 1
ATOM 1077 C C . GLN A 1 133 ? -13.595 -3.271 -0.409 1.00 95.69 133 GLN A C 1
ATOM 1079 O O . GLN A 1 133 ? -12.599 -3.919 -0.747 1.00 95.69 133 GLN A O 1
ATOM 1084 N N . ARG A 1 134 ? -14.038 -3.282 0.857 1.00 96.56 134 ARG A N 1
ATOM 1085 C CA . ARG A 1 134 ? -13.389 -4.048 1.924 1.00 96.56 134 ARG A CA 1
ATOM 1086 C C . ARG A 1 134 ? -13.616 -5.551 1.727 1.00 96.56 134 ARG A C 1
ATOM 1088 O O . ARG A 1 134 ? -14.766 -5.985 1.731 1.00 96.56 134 ARG A O 1
ATOM 1095 N N . PRO A 1 135 ? -12.551 -6.371 1.641 1.00 95.19 135 PRO A N 1
ATOM 1096 C CA . PRO A 1 135 ? -12.695 -7.820 1.579 1.00 95.19 135 PRO A CA 1
ATOM 1097 C C . PRO A 1 135 ? -13.428 -8.372 2.805 1.00 95.19 135 PRO A C 1
ATOM 1099 O O . PRO A 1 135 ? -13.229 -7.899 3.924 1.00 95.19 135 PRO A O 1
ATOM 1102 N N . GLU A 1 136 ? -14.222 -9.422 2.608 1.00 94.06 136 GLU A N 1
ATOM 1103 C CA . GLU A 1 136 ? -14.979 -10.069 3.687 1.00 94.06 136 GLU A CA 1
ATOM 1104 C C . GLU A 1 136 ? -14.056 -10.591 4.804 1.00 94.06 136 GLU A C 1
ATOM 1106 O O . GLU A 1 136 ? -14.265 -10.296 5.977 1.00 94.06 136 GLU A O 1
ATOM 1111 N N . ASN A 1 137 ? -12.960 -11.257 4.425 1.00 94.31 137 ASN A N 1
ATOM 1112 C CA . ASN A 1 137 ? -11.939 -11.784 5.340 1.00 94.31 137 ASN A CA 1
ATOM 1113 C C . ASN A 1 137 ? -10.779 -10.798 5.553 1.00 94.31 137 ASN A C 1
ATOM 1115 O O . ASN A 1 137 ? -9.612 -11.193 5.564 1.00 94.31 137 ASN A O 1
ATOM 1119 N N . TRP A 1 138 ? -11.081 -9.501 5.626 1.00 97.12 138 TRP A N 1
ATOM 1120 C CA . TRP A 1 138 ? -10.059 -8.478 5.829 1.00 97.12 138 TRP A CA 1
ATOM 1121 C C . TRP A 1 138 ? -9.419 -8.586 7.218 1.00 97.12 138 TRP A C 1
ATOM 1123 O O . TRP A 1 138 ? -10.110 -8.570 8.234 1.00 97.12 138 TRP A O 1
ATOM 1133 N N . ASP A 1 139 ? -8.089 -8.637 7.232 1.00 97.81 139 ASP A N 1
ATOM 1134 C CA . ASP A 1 139 ? -7.252 -8.675 8.425 1.00 97.81 139 ASP A CA 1
ATOM 1135 C C . ASP A 1 139 ? -6.282 -7.487 8.386 1.00 97.81 139 ASP A C 1
ATOM 1137 O O . ASP A 1 139 ? -5.515 -7.312 7.430 1.00 97.81 139 ASP A O 1
ATOM 1141 N N . LEU A 1 140 ? -6.355 -6.644 9.417 1.00 97.62 140 LEU A N 1
ATOM 1142 C CA . LEU A 1 140 ? -5.565 -5.421 9.509 1.00 97.62 140 LEU A CA 1
ATOM 1143 C C . LEU A 1 140 ? -4.064 -5.717 9.611 1.00 97.62 140 LEU A C 1
ATOM 1145 O O . LEU A 1 140 ? -3.272 -5.102 8.896 1.00 97.62 140 LEU A O 1
ATOM 1149 N N . GLU A 1 141 ? -3.676 -6.663 10.463 1.00 97.81 141 GLU A N 1
ATOM 1150 C CA . GLU A 1 141 ? -2.272 -6.993 10.725 1.00 97.81 141 GLU A CA 1
ATOM 1151 C C . GLU A 1 141 ? -1.602 -7.557 9.471 1.00 97.81 141 GLU A C 1
ATOM 1153 O O . GLU A 1 141 ? -0.502 -7.142 9.097 1.00 97.81 141 GLU A O 1
ATOM 1158 N N . GLN A 1 142 ? -2.297 -8.436 8.746 1.00 96.94 142 GLN A N 1
ATOM 1159 C CA . GLN A 1 142 ? -1.836 -8.952 7.458 1.00 96.94 142 GLN A CA 1
ATOM 1160 C C . GLN A 1 142 ? -1.679 -7.841 6.417 1.00 96.94 142 GLN A C 1
ATOM 1162 O O . GLN A 1 142 ? -0.750 -7.880 5.602 1.00 96.94 142 GLN A O 1
ATOM 1167 N N . GLN A 1 143 ? -2.569 -6.844 6.423 1.00 97.19 143 GLN A N 1
ATOM 1168 C CA . GLN A 1 143 ? -2.458 -5.715 5.508 1.00 97.19 143 GLN A CA 1
ATOM 1169 C C . GLN A 1 143 ? -1.246 -4.840 5.852 1.00 97.19 143 GLN A C 1
ATOM 1171 O O . GLN A 1 143 ? -0.445 -4.542 4.962 1.00 97.19 143 GLN A O 1
ATOM 1176 N N . LEU A 1 144 ? -1.054 -4.494 7.126 1.00 97.31 144 LEU A N 1
ATOM 1177 C CA . LEU A 1 144 ? 0.089 -3.701 7.587 1.00 97.31 144 LEU A CA 1
ATOM 1178 C C . LEU A 1 144 ? 1.424 -4.419 7.349 1.00 97.31 144 LEU A C 1
ATOM 1180 O O . LEU A 1 144 ? 2.371 -3.802 6.862 1.00 97.31 144 LEU A O 1
ATOM 1184 N N . ALA A 1 145 ? 1.484 -5.734 7.572 1.00 96.31 145 AL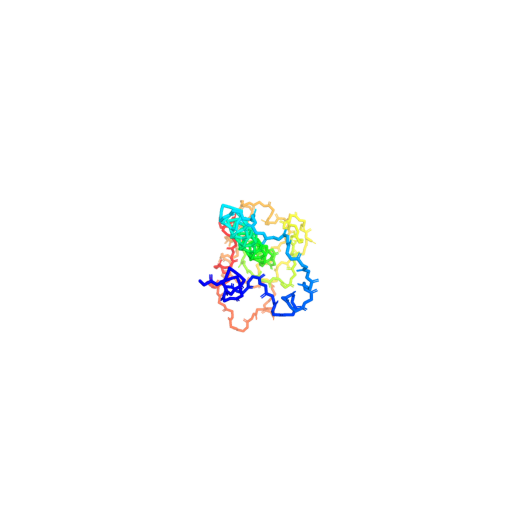A A N 1
ATOM 1185 C CA . ALA A 1 145 ? 2.673 -6.554 7.319 1.00 96.31 145 ALA A CA 1
ATOM 1186 C C . ALA A 1 145 ? 3.095 -6.597 5.837 1.00 96.31 145 ALA A C 1
ATOM 1188 O O . ALA A 1 145 ? 4.200 -7.028 5.511 1.00 96.31 145 ALA A O 1
ATOM 1189 N N . SER A 1 146 ? 2.221 -6.168 4.924 1.00 95.31 146 SER A N 1
ATOM 1190 C CA . SER A 1 146 ? 2.520 -6.112 3.492 1.00 95.31 146 SER A CA 1
ATOM 1191 C C . SER A 1 146 ? 3.122 -4.786 3.019 1.00 95.31 146 SER A C 1
ATOM 1193 O O . SER A 1 146 ? 3.465 -4.659 1.839 1.00 95.31 146 SER A O 1
ATOM 1195 N N . ILE A 1 147 ? 3.251 -3.803 3.915 1.00 95.62 147 ILE A N 1
ATOM 1196 C CA . ILE A 1 147 ? 3.933 -2.539 3.636 1.00 95.62 147 ILE A CA 1
ATOM 1197 C C . ILE A 1 147 ? 5.429 -2.823 3.464 1.00 95.62 147 ILE A C 1
ATOM 1199 O O . ILE A 1 147 ? 6.042 -3.524 4.266 1.00 95.62 147 ILE A O 1
ATOM 1203 N N . ALA A 1 148 ? 6.028 -2.281 2.403 1.00 93.31 148 ALA A N 1
ATOM 1204 C CA . ALA A 1 148 ? 7.461 -2.424 2.181 1.00 93.31 148 ALA A CA 1
ATOM 1205 C C . ALA A 1 148 ? 8.255 -1.708 3.286 1.00 93.31 148 ALA A C 1
ATOM 1207 O O . ALA A 1 148 ? 7.878 -0.615 3.711 1.00 93.31 148 ALA A O 1
ATOM 1208 N N . ASN A 1 149 ? 9.368 -2.306 3.725 1.00 93.06 149 ASN A N 1
ATOM 1209 C CA . ASN A 1 149 ? 10.157 -1.814 4.860 1.00 93.06 149 ASN A CA 1
ATOM 1210 C C . ASN A 1 149 ? 10.613 -0.358 4.698 1.00 93.06 149 ASN A C 1
ATOM 1212 O O . ASN A 1 149 ? 10.752 0.343 5.697 1.00 93.06 149 ASN A O 1
ATOM 1216 N N . GLU A 1 150 ? 10.829 0.118 3.466 1.00 93.19 150 GLU A N 1
ATOM 1217 C CA . GLU A 1 150 ? 11.185 1.519 3.224 1.00 93.19 150 GLU A CA 1
ATOM 1218 C C . GLU A 1 150 ? 10.087 2.529 3.612 1.00 93.19 150 GLU A C 1
ATOM 1220 O O . GLU A 1 150 ? 10.391 3.712 3.748 1.00 93.19 150 GLU A O 1
ATOM 1225 N N . PHE A 1 151 ? 8.837 2.091 3.803 1.00 95.06 151 PHE A N 1
ATOM 1226 C CA . PHE A 1 151 ? 7.684 2.947 4.110 1.00 95.06 151 PHE A CA 1
ATOM 1227 C C . PHE A 1 151 ? 7.157 2.798 5.544 1.00 95.06 151 PHE A C 1
ATOM 1229 O O . PHE A 1 151 ? 6.125 3.396 5.871 1.00 95.06 151 PHE A O 1
ATOM 1236 N N . LEU A 1 152 ? 7.827 2.021 6.399 1.00 89.88 152 LEU A N 1
ATOM 1237 C CA . LEU A 1 152 ? 7.452 1.868 7.809 1.00 89.88 152 LEU A CA 1
ATOM 1238 C C . LEU A 1 152 ? 7.768 3.138 8.637 1.00 89.88 152 LEU A C 1
ATOM 1240 O O . LEU A 1 152 ? 8.872 3.740 8.555 1.00 89.88 152 LEU A O 1
#

Organism: NCBI:txid1001595

pLDDT: mean 80.39, std 19.17, range [43.0, 98.62]

Secondary structure (DSSP, 8-state):
--HHHHHHHTTSS-HHHHHH----S------HHHHHHHHHHHHHHHHHHHHHHHHHHHHHHHHHHHHHHHTB-TTT--B-SS-TTTTTT------B-TTT-PBTTTTTSSHHHHHHHHHHHHHTTS--SSGGGS-TT--HHHHHTTS-GGG-